Protein AF-A0A7W9W830-F1 (afdb_monomer)

Organism: Armatimonas rosea (NCBI:txid685828)

Sequence (156 aa):
MNTTTKIFLGLGLFLVGGLLAAGQPQAGNKLDVDTCKAITGKTYQAYSSGKFDDFPDAASAMLLKVDGAGKGKARAFSGYDPKTTAALQQELSTTCGTLPEGKSYLKFTVGNGVDAGTAYIWSYNNGERVWAESAMPGRPMKGWMLQVPAAPVGRK

Nearest PDB structures (foldseek):
  8u2f-assembly1_A  TM=6.595E-01  e=1.630E-02  Vibrio parahaemolyticus
  8u2f-assembly2_B  TM=6.531E-01  e=3.928E-02  Vibrio parahaemolyticus
  7bbm-assembly1_A-2  TM=4.073E-01  e=4.136E-02  Arabidopsis thaliana
  7zn1-assembly1_C  TM=4.255E-01  e=3.825E-01  Gallus gallus
  9fdg-assembly1_A  TM=3.436E-01  e=6.929E+00  synthetic construct

Foldseek 3Di:
DDDDDDDDDDDDDDDPDDPQPQDDDDPFPQDLDLLLQLAAQAKWKWKGFADWDPAGTKIKIKIWGHHNQQKTKMWIWIDGDPVPDDIDIFIWIWHWDADPVRWIKIWIAHDPRHGPFMWTWTAGPSNQKIWTAGPDPPTPDRTIIIHGDDDPPPPD

Radius of gyration: 20.22 Å; Cα contacts (8 Å, |Δi|>4): 309; chains: 1; bounding box: 72×49×40 Å

Mean predicted aligned error: 12.37 Å

Structure (mmCIF, N/CA/C/O backbone):
data_AF-A0A7W9W830-F1
#
_entry.id   AF-A0A7W9W830-F1
#
loop_
_atom_site.group_PDB
_atom_site.id
_atom_site.type_symbol
_atom_site.label_atom_id
_atom_site.label_alt_id
_atom_site.label_comp_id
_atom_site.label_asym_id
_atom_site.label_entity_id
_atom_site.label_seq_id
_atom_site.pdbx_PDB_ins_code
_atom_site.Cartn_x
_atom_site.Cartn_y
_atom_site.Cartn_z
_atom_site.occupancy
_atom_site.B_iso_or_equiv
_atom_site.auth_seq_id
_atom_site.auth_comp_id
_atom_site.auth_asym_id
_atom_site.auth_atom_id
_atom_site.pdbx_PDB_model_num
ATOM 1 N N . MET A 1 1 ? -54.648 -19.698 -22.199 1.00 31.25 1 MET A N 1
ATOM 2 C CA . MET A 1 1 ? -54.862 -21.160 -22.154 1.00 31.25 1 MET A CA 1
ATOM 3 C C . MET A 1 1 ? -53.707 -21.844 -22.867 1.00 31.25 1 MET A C 1
ATOM 5 O O . MET A 1 1 ? -53.425 -21.463 -23.991 1.00 31.25 1 MET A O 1
ATOM 9 N N . ASN A 1 2 ? -53.073 -22.787 -22.159 1.00 31.47 2 ASN A N 1
ATOM 10 C CA . ASN A 1 2 ? -52.105 -23.828 -22.546 1.00 31.47 2 ASN A CA 1
ATOM 11 C C . ASN A 1 2 ? -50.909 -23.480 -23.453 1.00 31.47 2 ASN A C 1
ATOM 13 O O . ASN A 1 2 ? -51.072 -23.225 -24.636 1.00 31.47 2 ASN A O 1
ATOM 17 N N . THR A 1 3 ? -49.688 -23.367 -22.912 1.00 38.22 3 THR A N 1
ATOM 18 C CA . THR A 1 3 ? -48.756 -24.433 -22.444 1.00 38.22 3 THR A CA 1
ATOM 19 C C . THR A 1 3 ? -48.116 -25.190 -23.603 1.00 38.22 3 THR A C 1
ATOM 21 O O . THR A 1 3 ? -48.788 -25.991 -24.238 1.00 38.22 3 THR A O 1
ATOM 24 N N . THR A 1 4 ? -46.801 -25.032 -23.803 1.00 35.78 4 THR A N 1
ATOM 25 C CA .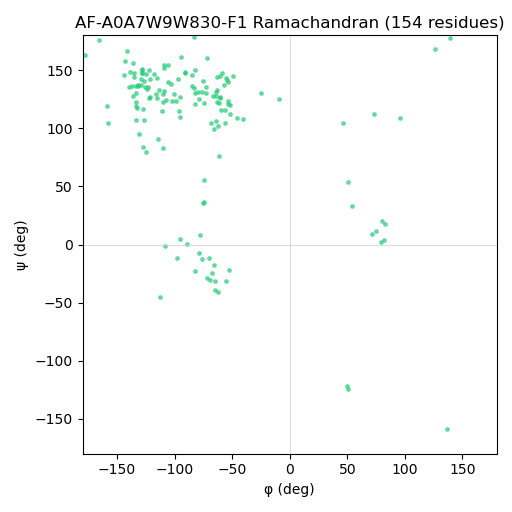 THR A 1 4 ? -45.885 -26.153 -24.098 1.00 35.78 4 THR A CA 1
ATOM 26 C C . THR A 1 4 ? -44.452 -25.764 -23.731 1.00 35.78 4 THR A C 1
ATOM 28 O O . THR A 1 4 ? -43.773 -25.018 -24.430 1.00 35.78 4 THR A O 1
ATOM 31 N N . THR A 1 5 ? -44.011 -26.317 -22.608 1.00 36.28 5 THR A N 1
ATOM 32 C CA . THR A 1 5 ? -42.630 -26.402 -22.135 1.00 36.28 5 THR A CA 1
ATOM 33 C C . THR A 1 5 ? -41.864 -27.435 -22.962 1.00 36.28 5 THR A C 1
ATOM 35 O O . THR A 1 5 ? -42.350 -28.552 -23.133 1.00 36.28 5 THR A O 1
ATOM 38 N N . LYS A 1 6 ? -40.636 -27.124 -23.390 1.00 35.78 6 LYS A N 1
ATOM 39 C CA . LYS A 1 6 ? -39.598 -28.138 -23.633 1.00 35.78 6 LYS A CA 1
ATOM 40 C C . LYS A 1 6 ? -38.289 -27.688 -22.994 1.00 35.78 6 LYS A 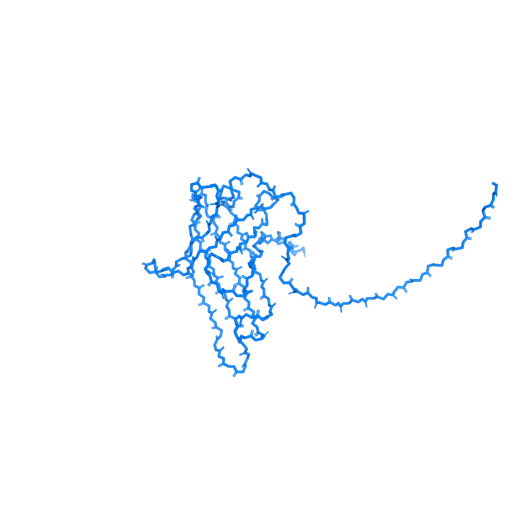C 1
ATOM 42 O O . LYS A 1 6 ? -37.633 -26.760 -23.452 1.00 35.78 6 LYS A O 1
ATOM 47 N N . ILE A 1 7 ? -37.973 -28.365 -21.898 1.00 38.25 7 ILE A N 1
ATOM 48 C CA . ILE A 1 7 ? -36.690 -28.371 -21.205 1.00 38.25 7 ILE A CA 1
ATOM 49 C C . ILE A 1 7 ? -35.715 -29.177 -22.065 1.00 38.25 7 ILE A C 1
ATOM 51 O O . ILE A 1 7 ? -36.026 -30.309 -22.430 1.00 38.25 7 ILE A O 1
ATOM 55 N N . PHE A 1 8 ? -34.533 -28.630 -22.331 1.00 32.53 8 PHE A N 1
ATOM 56 C CA . PHE A 1 8 ? -33.344 -29.433 -22.597 1.00 32.53 8 PHE A CA 1
ATOM 57 C C . PHE A 1 8 ? -32.231 -28.971 -21.659 1.00 32.53 8 PHE A C 1
ATOM 59 O O . PHE A 1 8 ? -31.679 -27.882 -21.800 1.00 32.53 8 PHE A O 1
ATOM 66 N N . LEU A 1 9 ? -31.952 -29.821 -20.668 1.00 31.73 9 LEU A N 1
ATOM 67 C CA . LEU A 1 9 ? -30.701 -29.844 -19.925 1.00 31.73 9 LEU A CA 1
ATOM 68 C C . LEU A 1 9 ? -29.568 -30.142 -20.916 1.00 31.73 9 LEU A C 1
ATOM 70 O O . LEU A 1 9 ? -29.564 -31.199 -21.544 1.00 31.73 9 LEU A O 1
ATOM 74 N N . GLY A 1 10 ? -28.598 -29.239 -21.009 1.00 29.34 10 GLY A N 1
ATOM 75 C CA . GLY A 1 10 ? -27.323 -29.466 -21.680 1.00 29.34 10 GLY A CA 1
ATOM 76 C C . GLY A 1 10 ? -26.197 -29.022 -20.761 1.00 29.34 10 GLY A C 1
ATOM 77 O O . GLY A 1 10 ? -25.881 -27.841 -20.677 1.00 29.34 10 GLY A O 1
ATOM 78 N N . LEU A 1 11 ? -25.657 -29.990 -20.026 1.00 31.31 11 LEU A N 1
ATOM 79 C CA . LEU A 1 11 ? -24.450 -29.894 -19.218 1.00 31.31 11 LEU A CA 1
ATOM 80 C C . LEU A 1 11 ? -23.252 -29.472 -20.089 1.00 31.31 11 LEU A C 1
ATOM 82 O O . LEU A 1 11 ? -23.025 -30.068 -21.137 1.00 31.31 11 LEU A O 1
ATOM 86 N N . GLY A 1 12 ? -22.426 -28.561 -19.570 1.00 27.64 12 GLY A N 1
ATOM 87 C CA . GLY A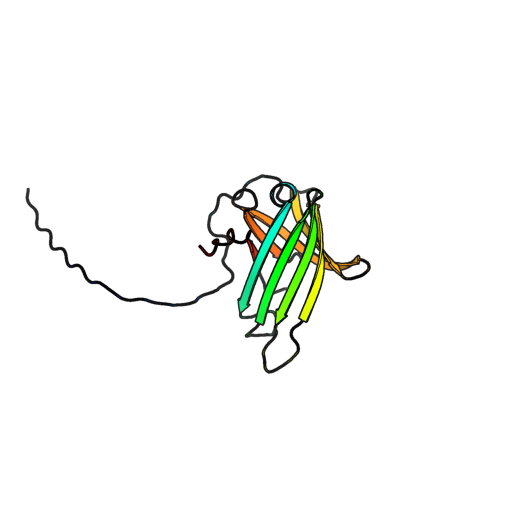 1 12 ? -20.995 -28.515 -19.876 1.00 27.64 12 GLY A CA 1
ATOM 88 C C . GLY A 1 12 ? -20.552 -27.561 -20.985 1.00 27.64 12 GLY A C 1
ATOM 89 O O . GLY A 1 12 ? -20.650 -27.873 -22.162 1.00 27.64 12 GLY A O 1
ATOM 90 N N . LEU A 1 13 ? -19.881 -26.478 -20.588 1.00 30.00 13 LEU A N 1
ATOM 91 C CA . LEU A 1 13 ? -18.467 -26.324 -20.936 1.00 30.00 13 LEU A CA 1
ATOM 92 C C . LEU A 1 13 ? -17.793 -25.340 -19.974 1.00 30.00 13 LEU A C 1
ATOM 94 O O . LEU A 1 13 ? -18.168 -24.174 -19.871 1.00 30.00 13 LEU A O 1
ATOM 98 N N . PHE A 1 14 ? -16.785 -25.844 -19.265 1.00 34.19 14 PHE A N 1
ATOM 99 C CA . PHE A 1 14 ? -15.752 -25.041 -18.627 1.00 34.19 14 PHE A CA 1
ATOM 100 C C . PHE A 1 14 ? -15.119 -24.122 -19.678 1.00 34.19 14 PHE A C 1
ATOM 102 O O . PHE A 1 14 ? -14.518 -24.605 -20.634 1.00 34.19 14 PHE A O 1
ATOM 109 N N . LEU A 1 15 ? -15.177 -22.811 -19.459 1.00 34.22 15 LEU A N 1
ATOM 110 C CA . LEU A 1 15 ? -14.189 -21.891 -20.007 1.00 34.22 15 LEU A CA 1
ATOM 111 C C . LEU A 1 15 ? -13.423 -21.286 -18.837 1.00 34.22 15 LEU A C 1
ATOM 113 O O . LEU A 1 15 ? -13.797 -20.276 -18.246 1.00 34.22 15 LEU A O 1
ATOM 117 N N . VAL A 1 16 ? -12.333 -21.976 -18.502 1.00 41.44 16 VAL A N 1
ATOM 118 C CA . VAL A 1 16 ? -11.189 -21.403 -17.802 1.00 41.44 16 VAL A CA 1
ATOM 119 C C . VAL A 1 16 ? -10.581 -20.385 -18.761 1.00 41.44 16 VAL A C 1
ATOM 121 O O . VAL A 1 16 ? -9.887 -20.742 -19.706 1.00 41.44 16 VAL A O 1
ATOM 124 N N . GLY A 1 17 ? -10.902 -19.116 -18.546 1.00 33.25 17 GLY A N 1
ATOM 125 C CA . GLY A 1 17 ? -10.313 -17.986 -19.250 1.00 33.25 17 GLY A CA 1
ATOM 126 C C . GLY A 1 17 ? -9.815 -16.993 -18.219 1.00 33.25 17 GLY A C 1
ATOM 127 O O . GLY A 1 17 ? -10.540 -16.080 -17.832 1.00 33.25 17 GLY A O 1
ATOM 128 N N . GLY A 1 18 ? -8.602 -17.227 -17.719 1.00 35.62 18 GLY A N 1
ATOM 129 C CA . GLY A 1 18 ? -7.920 -16.326 -16.804 1.00 35.62 18 GLY A CA 1
ATOM 130 C C . GLY A 1 18 ? -7.671 -14.980 -17.474 1.00 35.62 18 GLY A C 1
ATOM 131 O O . GLY A 1 18 ? -6.733 -14.827 -18.245 1.00 35.62 18 GLY A O 1
ATOM 132 N N . LEU A 1 19 ? -8.499 -13.998 -17.136 1.00 33.84 19 LEU A N 1
ATOM 133 C CA . LEU A 1 19 ? -8.161 -12.588 -17.239 1.00 33.84 19 LEU A CA 1
ATOM 134 C C . LEU A 1 19 ? -8.019 -12.066 -15.806 1.00 33.84 19 LEU A C 1
ATOM 136 O O . LEU A 1 19 ? -8.943 -11.499 -15.229 1.00 33.84 19 LEU A O 1
ATOM 140 N N . LEU A 1 20 ? -6.841 -12.265 -15.213 1.00 40.81 20 LEU A N 1
ATOM 141 C CA . LEU A 1 20 ? -6.397 -11.492 -14.049 1.00 40.81 20 LEU A CA 1
ATOM 142 C C . LEU A 1 20 ? -5.990 -10.088 -14.526 1.00 40.81 20 LEU A C 1
ATOM 144 O O . LEU A 1 20 ? -4.869 -9.638 -14.325 1.00 40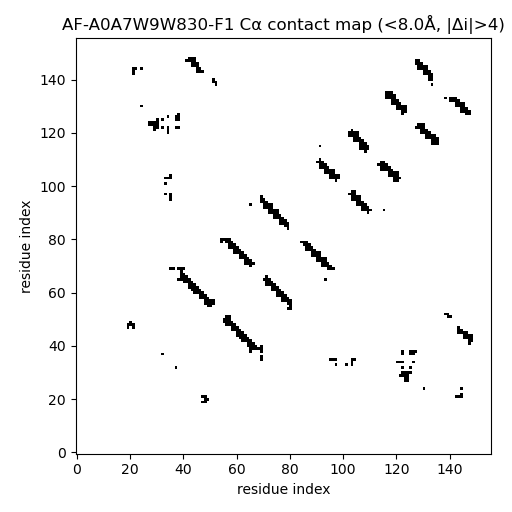.81 20 LEU A O 1
ATOM 148 N N . ALA A 1 21 ? -6.907 -9.390 -15.200 1.00 41.25 21 ALA A N 1
ATOM 149 C CA . ALA A 1 21 ? -6.819 -7.945 -15.285 1.00 41.25 21 ALA A CA 1
ATOM 150 C C . ALA A 1 21 ? -6.979 -7.441 -13.850 1.00 41.25 21 ALA A C 1
ATOM 152 O O . ALA A 1 21 ? -7.916 -7.861 -13.169 1.00 41.25 21 ALA A O 1
ATOM 153 N N . ALA A 1 22 ? -6.048 -6.604 -13.382 1.00 44.62 22 ALA A N 1
ATOM 154 C CA . ALA A 1 22 ? -6.142 -5.925 -12.095 1.00 44.62 22 ALA A CA 1
ATOM 155 C C . ALA A 1 22 ? -7.590 -5.463 -11.889 1.00 44.62 22 ALA A C 1
ATOM 157 O O . ALA A 1 22 ? -8.082 -4.609 -12.628 1.00 44.62 22 ALA A O 1
ATOM 158 N N . GLY A 1 23 ? -8.301 -6.137 -10.980 1.00 44.91 23 GLY A N 1
ATOM 159 C CA . GLY A 1 23 ? -9.745 -6.002 -10.892 1.00 44.91 23 GLY A CA 1
ATOM 160 C C . GLY A 1 23 ? -10.082 -4.548 -10.619 1.00 44.91 23 GLY A C 1
ATOM 161 O O . GLY A 1 23 ? -9.725 -4.030 -9.561 1.00 44.91 23 GLY A O 1
ATOM 162 N N . GLN A 1 24 ? -10.771 -3.895 -11.562 1.00 48.06 24 GLN A N 1
ATOM 163 C CA . GLN A 1 24 ? -11.503 -2.674 -11.245 1.00 48.06 24 GLN A CA 1
ATOM 164 C C . GLN A 1 24 ? -12.344 -2.951 -9.993 1.00 48.06 24 GLN A C 1
ATOM 166 O O . GLN A 1 24 ? -12.806 -4.088 -9.824 1.00 48.06 24 GLN A O 1
ATOM 171 N N . PRO A 1 25 ? -12.526 -1.964 -9.097 1.00 49.00 25 PRO A N 1
ATOM 172 C CA . PRO A 1 25 ? -13.317 -2.171 -7.898 1.00 49.00 25 PRO A CA 1
ATOM 173 C C . PRO A 1 25 ? -14.679 -2.744 -8.302 1.00 49.00 25 PRO A C 1
ATOM 175 O O . PRO A 1 25 ? -15.475 -2.083 -8.967 1.00 49.00 25 PRO A O 1
ATOM 178 N N . GLN A 1 26 ? -14.923 -4.007 -7.935 1.00 47.19 26 GLN A N 1
ATOM 179 C CA . GLN A 1 26 ? -16.271 -4.560 -7.943 1.00 47.19 26 GLN A CA 1
ATOM 180 C C . GLN A 1 26 ? -17.127 -3.629 -7.092 1.00 47.19 26 GLN A C 1
ATOM 182 O O . GLN A 1 26 ? -16.647 -3.141 -6.067 1.00 47.19 26 GLN A O 1
ATOM 187 N N . ALA A 1 27 ? -18.366 -3.394 -7.519 1.00 42.00 27 ALA A N 1
ATOM 188 C CA . ALA A 1 27 ? -19.348 -2.598 -6.799 1.00 42.00 27 ALA A CA 1
ATOM 189 C C . ALA A 1 27 ? -19.667 -3.230 -5.427 1.00 42.00 27 ALA A C 1
ATOM 191 O O . ALA A 1 27 ? -20.671 -3.904 -5.245 1.00 42.00 27 ALA A O 1
ATOM 192 N N . GLY A 1 28 ? -18.762 -3.068 -4.467 1.00 49.84 28 GLY A N 1
ATOM 193 C CA . GLY A 1 28 ? -19.049 -3.118 -3.045 1.00 49.84 28 GLY A CA 1
ATOM 194 C C . GLY A 1 28 ? -19.370 -1.701 -2.597 1.00 49.84 28 GLY A C 1
ATOM 195 O O . GLY A 1 28 ? -18.838 -0.743 -3.163 1.00 49.84 28 GLY A O 1
ATOM 196 N N . ASN A 1 29 ? -20.240 -1.559 -1.601 1.00 51.75 29 ASN A N 1
ATOM 197 C CA . ASN A 1 29 ? -20.567 -0.257 -1.032 1.00 51.75 29 ASN A CA 1
ATOM 198 C C . ASN A 1 29 ? -19.267 0.401 -0.554 1.00 51.75 29 ASN A C 1
ATOM 200 O O . ASN A 1 29 ? -18.691 -0.014 0.456 1.00 51.75 29 ASN A O 1
ATOM 204 N N . LYS A 1 30 ? -18.776 1.389 -1.313 1.00 56.91 30 LYS A N 1
ATOM 205 C CA . LYS A 1 30 ? -17.724 2.292 -0.855 1.00 56.91 30 LYS A CA 1
ATOM 206 C C . LYS A 1 30 ? -18.263 2.913 0.425 1.00 56.91 30 LYS A C 1
ATOM 208 O O . LYS A 1 30 ? -19.309 3.553 0.403 1.00 56.91 30 LYS A O 1
ATOM 213 N N . LEU A 1 31 ? -17.609 2.637 1.542 1.00 55.25 31 LEU A N 1
ATOM 214 C CA . LEU A 1 31 ? -18.014 3.225 2.806 1.00 55.25 31 LEU A CA 1
ATOM 215 C C . LEU A 1 31 ? -17.404 4.622 2.893 1.00 55.25 31 LEU A C 1
ATOM 217 O O . LEU A 1 31 ? -16.195 4.773 2.731 1.00 55.25 31 LEU A O 1
ATOM 221 N N . ASP A 1 32 ? -18.228 5.618 3.216 1.00 53.19 32 ASP A N 1
ATOM 222 C CA . ASP A 1 32 ? -17.797 6.973 3.595 1.00 53.19 32 ASP A CA 1
ATOM 223 C C . ASP A 1 32 ? -17.232 7.010 5.031 1.00 53.19 32 ASP A C 1
ATOM 225 O O . ASP A 1 32 ? -17.439 7.953 5.792 1.00 53.19 32 ASP A O 1
ATOM 229 N N . VAL A 1 33 ? -16.542 5.947 5.448 1.00 58.09 33 VAL A N 1
ATOM 230 C CA . VAL A 1 33 ? -15.837 5.896 6.731 1.00 58.09 33 VAL A CA 1
ATOM 231 C C . VAL A 1 33 ? -14.375 6.240 6.467 1.00 58.09 33 VAL A C 1
ATOM 233 O O . VAL A 1 33 ? -13.820 5.825 5.446 1.00 58.09 33 VAL A O 1
ATOM 236 N N . ASP A 1 34 ? -13.750 6.978 7.392 1.00 82.44 34 ASP A N 1
ATOM 237 C CA . ASP A 1 34 ? -12.308 7.250 7.385 1.00 82.44 34 ASP A CA 1
ATOM 238 C C . ASP A 1 34 ? -11.544 5.949 7.102 1.00 82.44 34 ASP A C 1
ATOM 240 O O . ASP A 1 34 ? -11.524 5.018 7.915 1.00 82.44 34 ASP A O 1
ATOM 244 N N . THR A 1 35 ? -10.960 5.867 5.906 1.00 88.75 35 THR A N 1
ATOM 245 C CA . THR A 1 35 ? -10.348 4.632 5.424 1.00 88.75 35 THR A CA 1
ATOM 246 C C . THR A 1 35 ? -9.154 4.272 6.302 1.00 88.75 35 THR A C 1
ATOM 248 O O . THR A 1 35 ? -8.948 3.090 6.553 1.00 88.75 35 THR A O 1
ATOM 251 N N . CYS A 1 36 ? -8.436 5.243 6.877 1.00 91.81 36 CYS A N 1
ATOM 252 C CA . CYS A 1 36 ? -7.365 4.931 7.821 1.00 91.81 36 CYS A CA 1
ATOM 253 C C . CYS A 1 36 ? -7.882 4.221 9.069 1.00 91.81 36 CYS A C 1
ATOM 255 O O . CYS A 1 36 ? -7.289 3.230 9.491 1.00 91.81 36 CYS A O 1
ATOM 257 N N . LYS A 1 37 ? -9.026 4.651 9.607 1.00 91.31 37 LYS A N 1
ATOM 258 C CA . LYS A 1 37 ? -9.680 3.971 10.729 1.00 91.31 37 LYS A CA 1
ATOM 259 C C . LYS A 1 37 ? -10.152 2.564 10.355 1.00 91.31 37 LYS A C 1
ATOM 261 O O . LYS A 1 37 ? -10.027 1.652 11.162 1.00 91.31 37 LYS A O 1
ATOM 266 N N . ALA A 1 38 ? -10.680 2.375 9.147 1.00 90.38 38 ALA A N 1
ATOM 267 C CA . ALA A 1 38 ? -11.189 1.077 8.696 1.00 90.38 38 ALA A CA 1
ATOM 268 C C . ALA A 1 38 ? -10.086 0.016 8.509 1.00 90.38 38 ALA A C 1
ATOM 270 O O . ALA A 1 38 ? -10.368 -1.186 8.564 1.00 90.38 38 ALA A O 1
ATOM 271 N N . ILE A 1 39 ? -8.839 0.445 8.272 1.00 91.88 39 ILE A N 1
ATOM 272 C CA . ILE A 1 39 ? -7.723 -0.467 8.003 1.00 91.88 39 ILE A CA 1
ATOM 273 C C . ILE A 1 39 ? -6.840 -0.778 9.213 1.00 91.88 39 ILE A C 1
ATOM 275 O O . ILE A 1 39 ? -6.006 -1.681 9.106 1.00 91.88 39 ILE A O 1
ATOM 279 N N . THR A 1 40 ? -6.977 -0.055 10.328 1.00 92.81 40 THR A N 1
ATOM 280 C CA . THR A 1 40 ? -6.143 -0.281 11.515 1.00 92.81 40 THR A CA 1
ATOM 281 C C . THR A 1 40 ? -6.364 -1.675 12.101 1.00 92.81 40 THR A C 1
ATOM 283 O O . THR A 1 40 ? -7.461 -2.233 12.066 1.00 92.81 40 THR A O 1
ATOM 286 N N . GLY A 1 41 ? -5.289 -2.273 12.616 1.00 91.69 41 GLY A N 1
ATOM 287 C CA . GLY A 1 41 ? -5.312 -3.620 13.196 1.00 91.69 41 GLY A CA 1
ATOM 288 C C . GLY A 1 41 ? -5.477 -4.763 12.187 1.00 91.69 41 GLY A C 1
ATOM 289 O O . GLY A 1 41 ? -5.680 -5.905 12.600 1.00 91.69 41 GLY A O 1
ATOM 290 N N . LYS A 1 42 ? -5.401 -4.495 10.876 1.00 93.44 42 LYS A N 1
ATOM 291 C CA . LYS A 1 42 ? -5.612 -5.502 9.827 1.00 93.44 42 LYS A CA 1
ATOM 292 C C . LYS A 1 42 ? -4.331 -5.886 9.099 1.00 93.44 42 LYS A C 1
ATOM 294 O O . LYS A 1 42 ? -3.371 -5.123 8.992 1.00 93.44 42 LYS A O 1
ATOM 299 N N . THR A 1 43 ? -4.347 -7.105 8.567 1.00 94.50 43 THR A N 1
ATOM 300 C CA . THR A 1 43 ? -3.323 -7.629 7.661 1.00 94.50 43 THR A CA 1
ATOM 301 C C . THR A 1 43 ? -3.943 -7.840 6.290 1.00 94.50 43 THR A C 1
ATOM 303 O O . THR A 1 43 ? -5.011 -8.433 6.191 1.00 94.50 43 THR A O 1
ATOM 306 N N . TYR A 1 44 ? -3.260 -7.383 5.250 1.00 93.38 44 TYR A N 1
ATOM 307 C CA . TYR A 1 44 ? -3.683 -7.467 3.863 1.00 93.38 44 TYR A CA 1
ATOM 308 C C . TYR A 1 44 ? -2.661 -8.215 3.028 1.00 93.38 44 TYR A C 1
ATOM 310 O O . TYR A 1 44 ? -1.458 -8.119 3.265 1.00 93.38 44 TYR A O 1
ATOM 318 N N . GLN A 1 45 ? -3.156 -8.870 1.990 1.00 92.06 45 GLN A N 1
ATOM 319 C CA . GLN A 1 45 ? -2.380 -9.363 0.870 1.00 92.06 45 GLN A CA 1
ATOM 320 C C . GLN A 1 45 ? -2.836 -8.677 -0.420 1.00 92.06 45 GLN A C 1
ATOM 322 O O . GLN A 1 45 ? -4.018 -8.377 -0.592 1.00 92.06 45 GLN A O 1
ATOM 327 N N . ALA A 1 46 ? -1.908 -8.448 -1.337 1.00 87.75 46 ALA A N 1
ATOM 328 C CA . ALA A 1 46 ? -2.207 -8.086 -2.714 1.00 87.75 46 ALA A CA 1
ATOM 329 C C . ALA A 1 46 ? -1.330 -8.901 -3.656 1.00 87.75 46 ALA A C 1
ATOM 331 O O . ALA A 1 46 ? -0.188 -9.230 -3.334 1.00 87.75 46 ALA A O 1
ATOM 332 N N . TYR A 1 47 ? -1.884 -9.198 -4.825 1.00 82.06 47 TYR A N 1
ATOM 333 C CA . TYR A 1 47 ? -1.182 -9.819 -5.934 1.00 82.06 47 TYR A CA 1
ATOM 334 C C . TYR A 1 47 ? -1.632 -9.154 -7.231 1.00 82.06 47 TYR A C 1
ATOM 336 O O . TYR A 1 47 ? -2.828 -8.928 -7.434 1.00 82.06 47 TYR A O 1
ATOM 344 N N . SER A 1 48 ? -0.680 -8.850 -8.101 1.00 76.69 48 SER A N 1
ATOM 345 C CA . SER A 1 48 ? -0.928 -8.412 -9.467 1.00 76.69 48 SER A CA 1
ATOM 346 C C . SER A 1 48 ? 0.064 -9.076 -10.415 1.00 76.69 48 SER A C 1
ATOM 348 O O . SER A 1 48 ? 1.206 -9.359 -10.059 1.00 76.69 48 SER A O 1
ATOM 350 N N . SER A 1 49 ? -0.378 -9.326 -11.641 1.00 73.25 49 SER A N 1
ATOM 351 C CA . SER A 1 49 ? 0.457 -9.847 -12.721 1.00 73.25 49 SER A CA 1
ATOM 352 C C . SER A 1 49 ? 0.025 -9.234 -14.046 1.00 73.25 49 SER A C 1
ATOM 354 O O . SER A 1 49 ? -1.167 -8.996 -14.242 1.00 73.25 49 SER A O 1
ATOM 356 N N . GLY A 1 50 ? 0.969 -9.007 -14.952 1.00 72.88 50 GLY A N 1
ATOM 357 C CA . GLY A 1 50 ? 0.734 -8.454 -16.283 1.00 72.88 50 GLY A CA 1
ATOM 358 C C . GLY A 1 50 ? 1.770 -7.396 -16.646 1.00 72.88 50 GLY A C 1
ATOM 359 O O . GLY A 1 50 ? 2.844 -7.338 -16.051 1.00 72.88 50 GLY A O 1
ATOM 360 N N . LYS A 1 51 ? 1.434 -6.531 -17.606 1.00 72.88 51 LYS A N 1
ATOM 361 C CA . LYS A 1 51 ? 2.328 -5.449 -18.025 1.00 72.88 51 LYS A CA 1
ATOM 362 C C . LYS A 1 51 ? 2.518 -4.422 -16.902 1.00 72.88 51 LYS A C 1
ATOM 364 O O . LYS A 1 51 ? 1.539 -3.866 -16.401 1.00 72.88 51 LYS A O 1
ATOM 369 N N . PHE A 1 52 ? 3.771 -4.122 -16.572 1.00 68.06 52 PHE A N 1
ATOM 370 C CA . PHE A 1 52 ? 4.167 -3.086 -15.619 1.00 68.06 52 PHE A CA 1
ATOM 371 C C . PHE A 1 52 ? 5.300 -2.234 -16.202 1.00 68.06 52 PHE A C 1
ATOM 373 O O . PHE A 1 52 ? 6.352 -2.771 -16.536 1.00 68.06 52 PHE A O 1
ATOM 380 N N . ASP A 1 53 ? 5.104 -0.915 -16.307 1.00 69.88 53 ASP A N 1
ATOM 381 C CA . ASP A 1 53 ? 6.031 -0.003 -16.999 1.00 69.88 53 ASP A CA 1
ATOM 382 C C . ASP A 1 53 ? 6.393 -0.542 -18.403 1.00 69.88 53 ASP A C 1
ATOM 384 O O . ASP A 1 53 ? 5.496 -0.806 -19.218 1.00 69.88 53 ASP A O 1
ATOM 388 N N . ASP A 1 54 ? 7.683 -0.749 -18.666 1.00 71.81 54 ASP A N 1
ATOM 389 C CA . ASP A 1 54 ? 8.206 -1.300 -19.920 1.00 71.81 54 ASP A CA 1
ATOM 390 C C . ASP A 1 54 ? 8.297 -2.839 -19.920 1.00 71.81 54 ASP A C 1
ATOM 392 O O . ASP A 1 54 ? 8.687 -3.440 -20.921 1.00 71.81 54 ASP A O 1
ATOM 396 N N . PHE A 1 55 ? 7.902 -3.502 -18.828 1.00 72.00 55 PHE A N 1
ATOM 397 C CA . PHE A 1 55 ? 7.971 -4.955 -18.681 1.00 72.00 55 PHE A CA 1
ATOM 398 C C . PHE A 1 55 ? 6.623 -5.600 -19.034 1.00 72.00 55 PHE A C 1
ATOM 400 O O . PHE A 1 55 ? 5.636 -5.371 -18.329 1.00 72.00 55 PHE A O 1
ATOM 407 N N . PRO A 1 56 ? 6.537 -6.410 -20.106 1.00 73.69 56 PRO A N 1
ATOM 408 C CA . PRO A 1 56 ? 5.278 -7.023 -20.537 1.00 73.69 56 PRO A CA 1
ATOM 409 C C . PRO A 1 56 ? 4.767 -8.091 -19.561 1.00 73.69 56 PRO A C 1
ATOM 411 O O . PRO A 1 56 ? 3.556 -8.222 -19.398 1.00 73.69 56 PRO A O 1
ATOM 414 N N . ASP A 1 57 ? 5.685 -8.778 -18.878 1.00 72.50 57 ASP A N 1
ATOM 415 C CA . ASP A 1 57 ? 5.406 -9.885 -17.966 1.00 72.50 57 ASP A CA 1
ATOM 416 C C . ASP A 1 57 ? 6.019 -9.603 -16.588 1.00 72.50 57 ASP A C 1
ATOM 418 O O . ASP A 1 57 ? 7.102 -10.084 -16.251 1.00 72.50 57 ASP A O 1
ATOM 422 N N . ALA A 1 58 ? 5.337 -8.785 -15.787 1.00 75.12 58 ALA A N 1
ATOM 423 C CA . ALA A 1 58 ? 5.711 -8.510 -14.407 1.00 75.12 58 ALA A CA 1
ATOM 424 C C . ALA A 1 58 ? 4.729 -9.160 -13.428 1.00 75.12 58 ALA A C 1
ATOM 426 O O . ALA A 1 58 ? 3.542 -9.333 -13.714 1.00 75.12 58 ALA A O 1
ATOM 427 N N . ALA A 1 59 ? 5.219 -9.486 -12.238 1.00 78.19 59 ALA A N 1
ATOM 428 C CA . ALA A 1 59 ? 4.392 -9.930 -11.126 1.00 78.19 59 ALA A CA 1
ATOM 429 C C . ALA A 1 59 ? 4.770 -9.157 -9.869 1.00 78.19 59 ALA A C 1
ATOM 431 O O . ALA A 1 59 ? 5.950 -8.992 -9.569 1.00 78.19 59 ALA A O 1
ATOM 432 N N . SER A 1 60 ? 3.774 -8.716 -9.107 1.00 78.88 60 SER A N 1
ATOM 433 C CA . SER A 1 60 ? 3.983 -8.091 -7.810 1.00 78.88 60 SER A CA 1
ATOM 434 C C . SER A 1 60 ? 3.108 -8.736 -6.749 1.00 78.88 60 SER A C 1
ATOM 436 O O . SER A 1 60 ? 1.960 -9.110 -6.991 1.00 78.88 60 SER A O 1
ATOM 438 N N . ALA A 1 61 ? 3.664 -8.877 -5.554 1.00 85.50 61 ALA A N 1
ATOM 439 C CA . ALA A 1 61 ? 2.947 -9.342 -4.384 1.00 85.50 61 ALA A CA 1
ATOM 440 C C . ALA A 1 61 ? 3.297 -8.462 -3.189 1.00 85.50 61 ALA A C 1
ATOM 442 O O . ALA A 1 61 ? 4.437 -8.025 -3.032 1.00 85.50 61 ALA A O 1
ATOM 443 N N . MET A 1 62 ? 2.325 -8.224 -2.316 1.00 87.81 62 MET A N 1
ATOM 444 C CA . MET A 1 62 ? 2.537 -7.476 -1.086 1.00 87.81 62 MET A CA 1
ATOM 445 C C . MET A 1 62 ? 1.818 -8.147 0.075 1.00 87.81 62 MET A C 1
ATOM 447 O O . MET A 1 62 ? 0.655 -8.520 -0.045 1.00 87.81 62 MET A O 1
ATOM 451 N N . LEU A 1 63 ? 2.497 -8.231 1.216 1.00 91.94 63 LEU A N 1
ATOM 452 C CA . LEU A 1 63 ? 1.870 -8.439 2.517 1.00 91.94 63 LEU A CA 1
ATOM 453 C C . LEU A 1 63 ? 2.002 -7.146 3.315 1.00 91.94 63 LEU A C 1
ATOM 455 O O . LEU A 1 63 ? 3.120 -6.694 3.538 1.00 91.94 63 LEU A O 1
ATOM 459 N N . LEU A 1 64 ? 0.888 -6.574 3.760 1.00 93.50 64 LEU A N 1
ATOM 460 C CA . LEU A 1 64 ? 0.835 -5.327 4.516 1.00 93.50 64 LEU A CA 1
ATOM 461 C C . LEU A 1 64 ? 0.172 -5.567 5.874 1.00 93.50 64 LEU A C 1
ATOM 463 O O . LEU A 1 64 ? -0.947 -6.060 5.936 1.00 93.50 64 LEU A O 1
ATOM 467 N N . LYS A 1 65 ? 0.829 -5.179 6.965 1.00 94.69 65 LYS A N 1
ATOM 468 C CA . LYS A 1 65 ? 0.274 -5.215 8.324 1.00 94.69 65 LYS A CA 1
ATOM 469 C C . LYS A 1 65 ? 0.149 -3.798 8.855 1.00 94.69 65 LYS A C 1
ATOM 471 O O . LYS A 1 65 ? 1.155 -3.093 8.863 1.00 94.69 65 LYS A O 1
ATOM 476 N N . VAL A 1 66 ? -1.039 -3.411 9.311 1.00 95.25 66 VAL A N 1
ATOM 477 C CA . VAL A 1 66 ? -1.318 -2.096 9.903 1.00 95.25 66 VAL A CA 1
ATOM 478 C C . VAL A 1 66 ? -1.713 -2.279 11.367 1.00 95.25 66 VAL A C 1
ATOM 480 O O . VAL A 1 66 ? -2.571 -3.096 11.689 1.00 95.25 66 VAL A O 1
ATOM 483 N N . ASP A 1 67 ? -1.077 -1.536 12.264 1.00 93.75 67 ASP A N 1
ATOM 484 C CA . ASP A 1 67 ? -1.339 -1.542 13.698 1.00 93.75 67 ASP A CA 1
ATOM 485 C C . ASP A 1 67 ? -2.520 -0.629 14.080 1.00 93.75 67 ASP A C 1
ATOM 487 O O . ASP A 1 67 ? -3.155 0.007 13.234 1.00 93.75 67 ASP A O 1
ATOM 491 N N . GLY A 1 68 ? -2.847 -0.589 15.375 1.00 91.88 68 GLY A N 1
ATOM 492 C CA . GLY A 1 68 ? -3.929 0.245 15.909 1.00 91.88 68 GLY A CA 1
ATOM 493 C C . GLY A 1 68 ? -3.680 1.755 15.793 1.00 91.88 68 GLY A C 1
ATOM 494 O O . GLY A 1 68 ? -4.628 2.528 15.878 1.00 91.88 68 GLY A O 1
ATOM 495 N N . ALA A 1 69 ? -2.432 2.178 15.571 1.00 91.44 69 ALA A N 1
ATOM 496 C CA . ALA A 1 69 ? -2.037 3.573 15.390 1.00 91.44 69 ALA A CA 1
ATOM 497 C C . ALA A 1 69 ? -1.954 3.978 13.905 1.00 91.44 69 ALA A C 1
ATOM 499 O O . ALA A 1 69 ? -1.520 5.087 13.597 1.00 91.44 69 ALA A O 1
ATOM 500 N N . GLY A 1 70 ? -2.334 3.089 12.978 1.00 90.62 70 GLY A N 1
ATOM 501 C CA . GLY A 1 70 ? -2.257 3.341 11.539 1.00 90.62 70 GLY A CA 1
ATOM 502 C C . GLY A 1 70 ? -0.837 3.262 10.970 1.00 90.62 70 GLY A C 1
ATOM 503 O O . GLY A 1 70 ? -0.619 3.653 9.824 1.00 90.62 70 GLY A O 1
ATOM 504 N N . LYS A 1 71 ? 0.137 2.757 11.732 1.00 95.38 71 LYS A N 1
ATOM 505 C CA . LYS A 1 71 ? 1.492 2.471 11.246 1.00 95.38 71 LYS A CA 1
ATOM 506 C C . LYS A 1 71 ? 1.585 1.015 10.833 1.00 95.38 71 LYS A C 1
ATOM 508 O O . LYS A 1 71 ? 0.763 0.191 11.211 1.00 95.38 71 LYS A O 1
ATOM 513 N N . GLY A 1 72 ? 2.576 0.664 10.032 1.00 93.19 72 GLY A N 1
ATOM 514 C CA . GLY A 1 72 ? 2.652 -0.696 9.538 1.00 93.19 72 GLY A CA 1
ATOM 515 C C . GLY A 1 72 ? 3.968 -1.091 8.913 1.00 93.19 72 GLY A C 1
ATOM 516 O O . GLY A 1 72 ? 4.891 -0.290 8.750 1.00 93.19 72 GLY A O 1
ATOM 517 N N . LYS A 1 73 ? 4.029 -2.367 8.552 1.00 94.38 73 LYS A N 1
ATOM 518 C CA . LYS A 1 73 ? 5.125 -2.970 7.801 1.00 94.38 73 LYS A CA 1
ATOM 519 C C . LYS A 1 73 ? 4.553 -3.649 6.572 1.00 94.38 73 LYS A C 1
ATOM 521 O O . LYS A 1 73 ? 3.545 -4.349 6.669 1.00 94.38 73 LYS A O 1
ATOM 526 N N . ALA A 1 74 ? 5.206 -3.455 5.438 1.00 91.06 74 ALA A N 1
ATOM 527 C CA . ALA A 1 74 ? 4.905 -4.173 4.219 1.00 91.06 74 ALA A CA 1
ATOM 528 C C . ALA A 1 74 ? 6.134 -4.940 3.736 1.00 91.06 74 ALA A C 1
ATOM 530 O O . ALA A 1 74 ? 7.261 -4.466 3.838 1.00 91.06 74 ALA A O 1
ATOM 531 N N . ARG A 1 75 ? 5.907 -6.135 3.201 1.00 88.12 75 ARG A N 1
ATOM 532 C CA . ARG A 1 75 ? 6.891 -6.857 2.401 1.00 88.12 75 ARG A CA 1
ATOM 533 C C . ARG A 1 75 ? 6.370 -6.874 0.980 1.00 88.12 75 ARG A C 1
ATOM 535 O O . ARG A 1 75 ? 5.312 -7.451 0.737 1.00 88.12 75 ARG A O 1
ATOM 542 N N . ALA A 1 76 ? 7.088 -6.211 0.087 1.00 85.88 76 ALA A N 1
ATOM 543 C CA . ALA A 1 76 ? 6.777 -6.149 -1.327 1.00 85.88 76 ALA A CA 1
ATOM 544 C C . ALA A 1 76 ? 7.749 -7.039 -2.101 1.00 85.88 76 ALA A C 1
ATOM 546 O O . ALA A 1 76 ? 8.941 -7.096 -1.795 1.00 85.88 76 ALA A O 1
ATOM 547 N N . PHE A 1 77 ? 7.220 -7.731 -3.095 1.00 83.62 77 PHE A N 1
ATOM 548 C CA . PHE A 1 77 ? 7.966 -8.488 -4.080 1.00 83.62 77 PHE A CA 1
ATOM 549 C C . PHE A 1 77 ? 7.572 -7.973 -5.459 1.00 83.62 77 PHE A C 1
ATOM 551 O O . PHE A 1 77 ? 6.380 -7.827 -5.730 1.00 83.62 77 PHE A O 1
ATOM 558 N N . SER A 1 78 ? 8.555 -7.739 -6.319 1.00 78.44 78 SER A N 1
ATOM 559 C CA . SER A 1 78 ? 8.345 -7.442 -7.733 1.00 78.44 78 SER A CA 1
ATOM 560 C C . SER A 1 78 ? 9.305 -8.278 -8.566 1.00 78.44 78 SER A C 1
ATOM 562 O O . SER A 1 78 ? 10.522 -8.170 -8.418 1.00 78.44 78 SER A O 1
ATOM 564 N N . GLY A 1 79 ? 8.753 -9.119 -9.432 1.00 75.31 79 GLY A N 1
ATOM 565 C CA . GLY A 1 79 ? 9.481 -9.810 -10.486 1.00 75.31 79 GLY A CA 1
ATOM 566 C C . GLY A 1 79 ? 9.265 -9.093 -11.813 1.00 75.31 79 GLY A C 1
ATOM 567 O O . GLY A 1 79 ? 8.120 -8.831 -12.185 1.00 75.31 79 GLY A O 1
ATOM 568 N N . TYR A 1 80 ? 10.360 -8.798 -12.506 1.00 69.81 80 TYR A N 1
ATOM 569 C CA . TYR A 1 80 ? 10.377 -8.301 -13.881 1.00 69.81 80 TYR A CA 1
ATOM 570 C C . TYR A 1 80 ? 10.839 -9.449 -14.800 1.00 69.81 80 TYR A C 1
ATOM 572 O O . TYR A 1 80 ? 11.475 -10.379 -14.306 1.00 69.81 80 TYR A O 1
ATOM 580 N N . ASP A 1 81 ? 10.451 -9.423 -16.081 1.00 65.31 81 ASP A N 1
ATOM 581 C CA . ASP A 1 81 ? 10.627 -10.487 -17.097 1.00 65.31 81 ASP A CA 1
ATOM 582 C C . ASP A 1 81 ? 11.817 -11.454 -16.842 1.00 65.31 81 ASP A C 1
ATOM 584 O O . ASP A 1 81 ? 12.953 -10.992 -16.669 1.00 65.31 81 ASP A O 1
ATOM 588 N N . PRO A 1 82 ? 11.605 -12.791 -16.892 1.00 56.97 82 PRO A N 1
ATOM 589 C CA . PRO A 1 82 ? 12.649 -13.803 -16.684 1.00 56.97 82 PRO A CA 1
ATOM 590 C C . PRO A 1 82 ? 13.906 -13.641 -17.552 1.00 56.97 82 PRO A C 1
ATOM 592 O O . PRO A 1 82 ? 14.953 -14.178 -17.191 1.00 56.97 82 PRO A O 1
ATOM 595 N N . LYS A 1 83 ? 13.834 -12.935 -18.688 1.00 61.78 83 LYS A N 1
ATOM 596 C CA . LYS A 1 83 ? 14.984 -12.702 -19.575 1.00 61.78 83 LYS A CA 1
ATOM 597 C C . LYS A 1 83 ? 15.890 -11.552 -19.146 1.00 61.78 83 LYS A C 1
ATOM 599 O O . LYS A 1 83 ? 17.032 -11.523 -19.601 1.00 61.78 83 LYS A O 1
ATOM 604 N N . THR A 1 84 ? 15.405 -10.591 -18.352 1.00 57.62 84 THR A N 1
ATOM 605 C CA . THR A 1 84 ? 16.096 -9.301 -18.208 1.00 57.62 84 THR A CA 1
ATOM 606 C C . THR A 1 84 ? 16.704 -9.024 -16.842 1.00 57.62 84 THR A C 1
ATOM 608 O O . THR A 1 84 ? 17.850 -8.583 -16.857 1.00 57.62 84 THR A O 1
ATOM 611 N N . THR A 1 85 ? 16.080 -9.249 -15.674 1.00 58.06 85 THR A N 1
ATOM 612 C CA . THR A 1 85 ? 16.799 -9.115 -14.375 1.00 58.06 85 THR A CA 1
ATOM 613 C C . THR A 1 85 ? 15.991 -9.452 -13.114 1.00 58.06 85 THR A C 1
ATOM 615 O O . THR A 1 85 ? 14.767 -9.484 -13.110 1.00 58.06 85 THR A O 1
ATOM 618 N N . ALA A 1 86 ? 16.765 -9.659 -12.037 1.00 63.56 86 ALA A N 1
ATOM 619 C CA . ALA A 1 86 ? 16.469 -9.797 -10.609 1.00 63.56 86 ALA A CA 1
ATOM 620 C C . ALA A 1 86 ? 15.043 -9.484 -10.115 1.00 63.56 86 ALA A C 1
ATOM 622 O O . ALA A 1 86 ? 14.543 -8.364 -10.206 1.00 63.56 86 ALA A O 1
ATOM 623 N N . ALA A 1 87 ? 14.466 -10.466 -9.421 1.00 69.56 87 ALA A N 1
ATOM 624 C CA . ALA A 1 87 ? 13.359 -10.235 -8.511 1.00 69.56 87 ALA A CA 1
ATOM 625 C C . ALA A 1 87 ? 13.806 -9.335 -7.347 1.00 69.56 87 ALA A C 1
ATOM 627 O O . ALA A 1 87 ? 14.828 -9.589 -6.705 1.00 69.56 87 ALA A O 1
ATOM 628 N N . LEU A 1 88 ? 13.024 -8.299 -7.060 1.00 76.50 88 LEU A N 1
ATOM 629 C CA . LEU A 1 88 ? 13.255 -7.395 -5.944 1.00 76.50 88 LEU A CA 1
ATOM 630 C C . LEU A 1 88 ? 12.309 -7.749 -4.807 1.00 76.50 88 LEU A C 1
ATOM 632 O O . LEU A 1 88 ? 11.090 -7.736 -4.969 1.00 76.50 88 LEU A O 1
ATOM 636 N N . GLN A 1 89 ? 12.879 -8.022 -3.638 1.00 82.19 89 GLN A N 1
ATOM 637 C CA . GLN A 1 89 ? 12.135 -8.076 -2.391 1.00 82.19 89 GLN A CA 1
ATOM 638 C C . GLN A 1 89 ? 12.533 -6.880 -1.536 1.00 82.19 89 GLN A C 1
ATOM 640 O O . GLN A 1 89 ? 13.717 -6.638 -1.308 1.00 82.19 89 GLN A O 1
ATOM 645 N N . GLN A 1 90 ? 11.542 -6.150 -1.037 1.00 83.38 90 GLN A N 1
ATOM 646 C CA . GLN A 1 90 ? 11.761 -4.958 -0.238 1.00 83.38 90 GLN A CA 1
ATOM 647 C C . GLN A 1 90 ? 10.875 -4.970 1.002 1.00 83.38 90 GLN A C 1
ATOM 649 O O . GLN A 1 90 ? 9.685 -5.289 0.943 1.00 83.38 90 GLN A O 1
ATOM 654 N N . GLU A 1 91 ? 11.464 -4.608 2.138 1.00 90.56 91 GLU A N 1
ATOM 655 C CA . GLU A 1 91 ? 10.714 -4.322 3.353 1.00 90.56 91 GLU A CA 1
ATOM 656 C C . GLU A 1 91 ? 10.459 -2.819 3.449 1.00 90.56 91 GLU A C 1
ATOM 658 O O . GLU A 1 91 ? 11.374 -1.998 3.357 1.00 90.56 91 GLU A O 1
ATOM 663 N N . LEU A 1 92 ? 9.190 -2.472 3.617 1.00 91.88 92 LEU A N 1
ATOM 664 C CA . LEU A 1 92 ? 8.679 -1.115 3.682 1.00 91.88 92 LEU A CA 1
ATOM 665 C C . LEU A 1 92 ? 8.104 -0.878 5.079 1.00 91.88 92 LEU A C 1
ATOM 667 O O . LEU A 1 92 ? 7.458 -1.749 5.668 1.00 91.88 92 LEU A O 1
ATOM 671 N N . SER A 1 93 ? 8.278 0.327 5.598 1.00 95.25 93 SER A N 1
ATOM 672 C CA . SER A 1 93 ? 7.405 0.849 6.647 1.00 95.25 93 SER A CA 1
ATOM 673 C C . SER A 1 93 ? 6.260 1.605 5.990 1.00 95.25 93 SER A C 1
ATOM 675 O O . SER A 1 93 ? 6.444 2.190 4.926 1.00 95.25 93 SER A O 1
ATOM 677 N N . THR A 1 94 ? 5.083 1.589 6.606 1.00 94.75 94 THR A N 1
ATOM 678 C CA . THR A 1 94 ? 3.939 2.366 6.130 1.00 94.75 94 THR A CA 1
ATOM 679 C C . THR A 1 94 ? 3.336 3.212 7.239 1.00 94.75 94 THR A C 1
ATOM 681 O O . THR A 1 94 ? 3.350 2.817 8.406 1.00 94.75 94 THR A O 1
ATOM 684 N N . THR A 1 95 ? 2.743 4.336 6.858 1.00 95.75 95 THR A N 1
ATOM 685 C CA . THR A 1 95 ? 1.894 5.153 7.729 1.00 95.75 95 THR A CA 1
ATOM 686 C C . THR A 1 95 ? 0.630 5.520 6.968 1.00 95.75 95 THR A C 1
ATOM 688 O O . THR A 1 95 ? 0.715 5.978 5.828 1.00 95.75 95 THR A O 1
ATOM 691 N N . CYS A 1 96 ? -0.530 5.317 7.584 1.00 94.69 96 CYS A N 1
ATOM 692 C CA . CYS A 1 96 ? -1.796 5.814 7.072 1.00 94.69 96 CYS A CA 1
ATOM 693 C C . CYS A 1 96 ? -2.019 7.253 7.530 1.00 94.69 96 CYS A C 1
ATOM 695 O O . CYS A 1 96 ? -1.788 7.575 8.696 1.00 94.69 96 CYS A O 1
ATOM 697 N N . GLY A 1 97 ? -2.478 8.108 6.625 1.00 93.50 97 GLY A N 1
ATOM 698 C CA . GLY A 1 97 ? -2.917 9.457 6.956 1.00 93.50 97 GLY A CA 1
ATOM 699 C C . GLY A 1 97 ? -4.143 9.866 6.153 1.00 93.50 97 GLY A C 1
ATOM 700 O O . GLY A 1 97 ? -4.494 9.226 5.163 1.00 93.50 97 GLY A O 1
ATOM 701 N N . THR A 1 98 ? -4.774 10.956 6.578 1.00 91.69 98 THR A N 1
ATOM 702 C CA . THR A 1 98 ? -5.922 11.557 5.895 1.00 91.69 98 THR A CA 1
ATOM 703 C C . THR A 1 98 ? -5.576 13.001 5.557 1.00 91.69 98 THR A C 1
ATOM 705 O O . THR A 1 98 ? -5.127 13.758 6.416 1.00 91.69 98 THR A O 1
ATOM 708 N N . LEU A 1 99 ? -5.716 13.357 4.282 1.00 87.00 99 LEU A N 1
ATOM 709 C CA . LEU A 1 99 ? -5.482 14.707 3.782 1.00 87.00 99 LEU A CA 1
ATOM 710 C C . LEU A 1 99 ? -6.599 15.665 4.231 1.00 87.00 99 LEU A C 1
ATOM 712 O O . LEU A 1 99 ? -7.697 15.201 4.548 1.00 87.00 99 LEU A O 1
ATOM 716 N N . PRO A 1 100 ? -6.364 16.992 4.213 1.00 81.62 100 PRO A N 1
ATOM 717 C CA . PRO A 1 100 ? -7.379 17.986 4.570 1.00 81.62 100 PRO A CA 1
ATOM 718 C C . PRO A 1 100 ? -8.679 17.868 3.761 1.00 81.62 100 PRO A C 1
ATOM 720 O O . PRO A 1 100 ? -9.754 18.118 4.296 1.00 81.62 100 PRO A O 1
ATOM 723 N N . GLU A 1 101 ? -8.610 17.428 2.499 1.00 81.69 101 GLU A N 1
ATOM 724 C CA . GLU A 1 101 ? -9.785 17.154 1.660 1.00 81.69 101 GLU A CA 1
ATOM 725 C C . GLU A 1 101 ? -10.499 15.817 1.962 1.00 81.69 101 GLU A C 1
ATOM 727 O O . GLU A 1 101 ? -11.367 15.391 1.200 1.00 81.69 101 GLU A O 1
ATOM 732 N N . GLY A 1 102 ? -10.115 15.110 3.030 1.00 81.19 102 GLY A N 1
ATOM 733 C CA . GLY A 1 102 ? -10.737 13.855 3.466 1.00 81.19 102 GLY A CA 1
ATOM 734 C C . GLY A 1 102 ? -10.265 12.599 2.724 1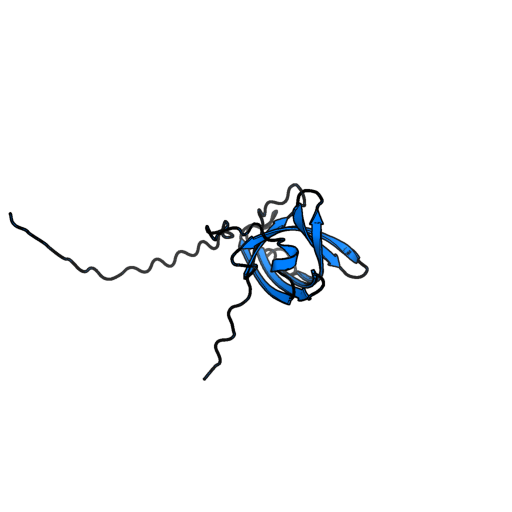.00 81.19 102 GLY A C 1
ATOM 735 O O . GLY A 1 102 ? -10.771 11.507 2.980 1.00 81.19 102 GLY A O 1
ATOM 736 N N . LYS A 1 103 ? -9.288 12.710 1.816 1.00 85.31 103 LYS A N 1
ATOM 737 C CA . LYS A 1 103 ? -8.693 11.552 1.128 1.00 85.31 103 LYS A CA 1
ATOM 738 C C . LYS A 1 103 ? -7.690 10.838 2.030 1.00 85.31 103 LYS A C 1
ATOM 740 O O . LYS A 1 103 ? -6.719 11.447 2.474 1.00 85.31 103 LYS A O 1
ATOM 745 N N . SER A 1 104 ? -7.871 9.539 2.243 1.00 91.88 104 SER A N 1
ATOM 746 C CA . SER A 1 104 ? -6.890 8.715 2.954 1.00 91.88 104 SER A CA 1
ATOM 747 C C . SER A 1 104 ? -5.751 8.266 2.032 1.00 91.88 104 SER A C 1
ATOM 749 O O . SER A 1 104 ? -5.939 8.073 0.828 1.00 91.88 104 SER A O 1
ATOM 751 N N . TYR A 1 105 ? -4.562 8.068 2.597 1.00 92.44 105 TYR A N 1
ATOM 752 C CA . TYR A 1 105 ? -3.377 7.600 1.881 1.00 92.44 105 TYR A CA 1
ATOM 753 C C . TYR A 1 105 ? -2.519 6.658 2.732 1.00 92.44 105 TYR A C 1
ATOM 755 O O . TYR A 1 105 ? -2.539 6.709 3.960 1.00 92.44 105 TYR A O 1
ATOM 763 N N . LEU A 1 106 ? -1.710 5.838 2.060 1.00 93.06 106 LEU A N 1
ATOM 764 C CA . LEU A 1 106 ? -0.580 5.108 2.629 1.00 93.06 106 LEU A CA 1
ATOM 765 C C . LEU A 1 106 ? 0.721 5.735 2.139 1.00 93.06 106 LEU A C 1
ATOM 767 O O . LEU A 1 106 ? 0.948 5.844 0.933 1.00 93.06 106 LEU A O 1
ATOM 771 N N . LYS A 1 107 ? 1.582 6.130 3.075 1.00 93.62 107 LYS A N 1
ATOM 772 C CA . LYS A 1 107 ? 2.954 6.558 2.800 1.00 93.62 107 LYS A CA 1
ATOM 773 C C . LYS A 1 107 ? 3.901 5.406 3.077 1.00 93.62 107 LYS A C 1
ATOM 775 O O . LYS A 1 107 ? 3.926 4.929 4.207 1.00 93.62 107 LYS A O 1
ATOM 780 N N . PHE A 1 108 ? 4.698 5.014 2.091 1.00 91.81 108 PHE A N 1
ATOM 781 C CA . PHE A 1 108 ? 5.694 3.958 2.221 1.00 91.81 108 PHE A CA 1
ATOM 782 C C . PHE A 1 108 ? 7.097 4.549 2.349 1.00 91.81 108 PHE A C 1
ATOM 784 O O . PHE A 1 108 ? 7.454 5.489 1.639 1.00 91.81 108 PHE A O 1
ATOM 791 N N . THR A 1 109 ? 7.907 3.984 3.241 1.00 92.69 109 THR A N 1
ATOM 792 C CA . THR A 1 109 ? 9.315 4.357 3.415 1.00 92.69 109 THR A CA 1
ATOM 793 C C . THR A 1 109 ? 10.210 3.134 3.558 1.00 92.69 109 THR A C 1
ATOM 795 O O . THR A 1 109 ? 9.759 2.062 3.965 1.00 92.69 109 THR A O 1
ATOM 798 N N . VAL A 1 110 ? 11.494 3.287 3.239 1.00 89.38 110 VAL A N 1
ATOM 799 C CA . VAL A 1 110 ? 12.516 2.233 3.329 1.00 89.38 110 VAL A CA 1
ATOM 800 C C . VAL A 1 110 ? 13.695 2.679 4.179 1.00 89.38 110 VAL A C 1
ATOM 802 O O . VAL A 1 110 ? 14.049 3.858 4.196 1.00 89.38 110 VAL A O 1
ATOM 805 N N . GLY A 1 111 ? 14.311 1.732 4.893 1.00 85.44 111 GLY A N 1
ATOM 806 C CA . GLY A 1 111 ? 15.475 1.996 5.743 1.00 85.44 111 GLY A CA 1
ATOM 807 C C . GLY A 1 111 ? 15.248 3.172 6.699 1.00 85.44 111 GLY A C 1
ATOM 808 O O . GLY A 1 111 ? 14.258 3.202 7.432 1.00 85.44 111 GLY A O 1
ATOM 809 N N . ASN A 1 112 ? 16.138 4.165 6.641 1.00 85.81 112 ASN A N 1
ATOM 810 C CA . ASN A 1 112 ? 16.136 5.368 7.483 1.00 85.81 112 ASN A CA 1
ATOM 811 C C . ASN A 1 112 ? 15.055 6.401 7.091 1.00 85.81 112 ASN A C 1
ATOM 813 O O . ASN A 1 112 ? 15.291 7.604 7.153 1.00 85.81 112 ASN A O 1
ATOM 817 N N . GLY A 1 113 ? 13.872 5.947 6.669 1.00 85.69 113 GLY A N 1
ATOM 818 C CA . GLY A 1 113 ? 12.746 6.817 6.320 1.00 85.69 113 GLY A CA 1
ATOM 819 C C . GLY A 1 113 ? 12.791 7.390 4.902 1.00 85.69 113 GLY A C 1
ATOM 820 O O . GLY A 1 113 ? 12.080 8.353 4.626 1.00 85.69 113 GLY A O 1
ATOM 821 N N . VAL A 1 114 ? 13.589 6.807 4.002 1.00 89.56 114 VAL A N 1
ATOM 822 C CA . VAL A 1 114 ? 13.641 7.222 2.593 1.00 89.56 114 VAL A CA 1
ATOM 823 C C . VAL A 1 114 ? 12.282 6.970 1.950 1.00 89.56 114 VAL A C 1
ATOM 825 O O . VAL A 1 114 ? 11.708 5.895 2.119 1.00 89.56 114 VAL A O 1
ATOM 828 N N . ASP A 1 115 ? 11.766 7.959 1.227 1.00 87.94 115 ASP A N 1
ATOM 829 C CA . ASP A 1 115 ? 10.471 7.871 0.561 1.00 87.94 115 ASP A CA 1
ATOM 830 C C . ASP A 1 115 ? 10.462 6.765 -0.505 1.00 87.94 115 ASP A C 1
ATOM 832 O O . ASP A 1 115 ? 11.277 6.772 -1.425 1.00 87.94 115 ASP A O 1
ATOM 836 N N . ALA A 1 116 ? 9.532 5.820 -0.373 1.00 84.12 116 ALA A N 1
ATOM 837 C CA . ALA A 1 116 ? 9.312 4.732 -1.324 1.00 84.12 116 ALA A CA 1
ATOM 838 C C . ALA A 1 116 ? 8.010 4.909 -2.129 1.00 84.12 116 ALA A C 1
ATOM 840 O O . ALA A 1 116 ? 7.695 4.085 -2.987 1.00 84.12 116 ALA A O 1
ATOM 841 N N . GLY A 1 117 ? 7.251 5.977 -1.865 1.00 86.44 117 GLY A N 1
ATOM 8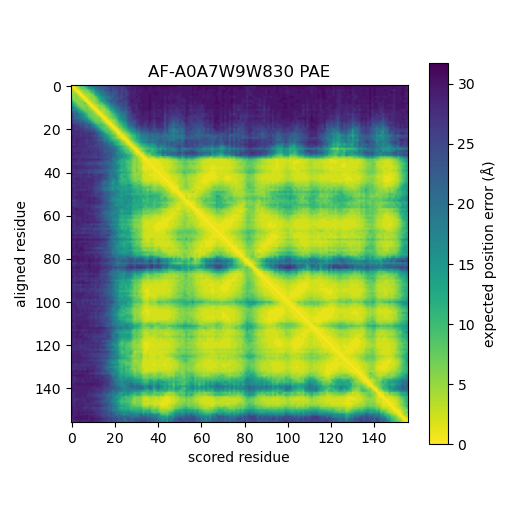42 C CA . GLY A 1 117 ? 6.035 6.328 -2.588 1.00 86.44 117 GLY A CA 1
ATOM 843 C C . GLY A 1 117 ? 4.813 6.522 -1.692 1.00 86.44 117 GLY A C 1
ATOM 844 O O . GLY A 1 117 ? 4.790 6.175 -0.511 1.00 86.44 117 GLY A O 1
ATOM 845 N N . THR A 1 118 ? 3.762 7.076 -2.292 1.00 89.56 118 THR A N 1
ATOM 846 C CA . THR A 1 118 ? 2.458 7.296 -1.657 1.00 89.56 118 THR A CA 1
ATOM 847 C C . THR A 1 118 ? 1.365 6.664 -2.515 1.00 89.56 118 THR A C 1
ATOM 849 O O . THR A 1 118 ? 1.407 6.779 -3.742 1.00 89.56 118 THR A O 1
ATOM 852 N N . ALA A 1 119 ? 0.369 6.046 -1.881 1.00 89.62 119 ALA A N 1
ATOM 853 C CA . ALA A 1 119 ? -0.849 5.584 -2.539 1.00 89.62 119 ALA A CA 1
ATOM 854 C C . ALA A 1 119 ? -2.093 6.197 -1.884 1.00 89.62 119 ALA A C 1
ATOM 856 O O . ALA A 1 119 ? -2.193 6.203 -0.660 1.00 89.62 119 ALA A O 1
ATOM 857 N N . TYR A 1 120 ? -3.047 6.679 -2.676 1.00 89.94 120 TYR A N 1
ATOM 858 C CA . TYR A 1 120 ? -4.386 7.021 -2.200 1.00 89.94 120 TYR A CA 1
ATOM 859 C C . TYR A 1 120 ? -5.191 5.754 -1.976 1.00 89.94 120 TYR A C 1
ATOM 861 O O . TYR A 1 120 ? -5.071 4.812 -2.756 1.00 89.94 120 TYR A O 1
ATOM 869 N N . ILE A 1 121 ? -5.994 5.719 -0.915 1.00 90.94 121 ILE A N 1
ATOM 870 C CA . ILE A 1 121 ? -6.714 4.509 -0.531 1.00 90.94 121 ILE A CA 1
ATOM 871 C C . ILE A 1 121 ? -8.206 4.738 -0.328 1.00 90.94 121 ILE A C 1
ATOM 873 O O . ILE A 1 121 ? -8.640 5.780 0.162 1.00 90.94 121 ILE A O 1
ATOM 877 N N . TRP A 1 122 ? -8.981 3.705 -0.647 1.00 90.31 122 TRP A N 1
ATOM 878 C CA . TRP A 1 122 ? -10.418 3.645 -0.405 1.00 90.31 122 TRP A CA 1
ATOM 879 C C . TRP A 1 122 ? -10.787 2.281 0.158 1.00 90.31 122 TRP A C 1
ATOM 881 O O . TRP A 1 122 ? -10.439 1.250 -0.422 1.00 90.31 122 TRP A O 1
ATOM 891 N N . SER A 1 123 ? -11.495 2.275 1.286 1.00 88.88 123 SER A N 1
ATOM 892 C CA . SER A 1 123 ? -11.996 1.041 1.889 1.00 88.88 123 SER A CA 1
ATOM 893 C C . SER A 1 123 ? -13.334 0.596 1.300 1.00 88.88 123 SER A C 1
ATOM 895 O O . SER A 1 123 ? -14.218 1.388 0.975 1.00 88.88 123 SER A O 1
ATOM 897 N N . TYR A 1 124 ? -13.486 -0.719 1.229 1.00 86.81 124 TYR A N 1
ATOM 898 C CA . TYR A 1 124 ? -14.718 -1.426 0.916 1.00 86.81 124 TYR A CA 1
ATOM 899 C C . TYR A 1 124 ? -14.939 -2.475 2.004 1.00 86.81 124 TYR A C 1
ATOM 901 O O . TYR A 1 124 ? -13.974 -2.987 2.583 1.00 86.81 124 TYR A O 1
ATOM 909 N N . ASN A 1 125 ? -16.202 -2.803 2.286 1.00 86.00 125 ASN A N 1
ATOM 910 C CA . ASN A 1 125 ? -16.575 -3.824 3.274 1.00 86.00 125 ASN A CA 1
ATOM 911 C C . ASN A 1 125 ? -15.865 -3.614 4.625 1.00 86.00 125 ASN A C 1
ATOM 913 O O . ASN A 1 125 ? -15.141 -4.474 5.115 1.00 86.00 125 ASN A O 1
ATOM 917 N N . ASN A 1 126 ? -15.991 -2.412 5.189 1.00 84.75 126 ASN A N 1
ATOM 918 C CA . ASN A 1 126 ? -15.359 -2.003 6.448 1.00 84.75 126 ASN A CA 1
ATOM 919 C C . ASN A 1 126 ? -13.832 -2.215 6.477 1.00 84.75 126 ASN A C 1
ATOM 921 O O . ASN A 1 126 ? -13.275 -2.557 7.513 1.00 84.75 126 ASN A O 1
ATOM 925 N N . GLY A 1 127 ? -13.150 -2.076 5.336 1.00 85.12 127 GLY A N 1
ATOM 926 C CA . GLY A 1 127 ? -11.708 -2.299 5.215 1.00 85.12 127 GLY A CA 1
ATOM 927 C C . GLY A 1 127 ? -11.315 -3.771 5.088 1.00 85.12 127 GLY A C 1
ATOM 928 O O . GLY A 1 127 ? -10.196 -4.125 5.415 1.00 85.12 127 GLY A O 1
ATOM 929 N N . GLU A 1 128 ? -12.206 -4.677 4.694 1.00 88.50 128 GLU A N 1
ATOM 930 C CA . GLU A 1 128 ? -11.785 -6.023 4.264 1.00 88.50 128 GLU A CA 1
ATOM 931 C C . GLU A 1 128 ? -11.085 -5.987 2.904 1.00 88.50 128 GLU A C 1
ATOM 933 O O . GLU A 1 128 ? -10.219 -6.813 2.613 1.00 88.50 128 GLU A O 1
ATOM 938 N N . ARG A 1 129 ? -11.448 -5.006 2.074 1.00 89.25 129 ARG A N 1
ATOM 939 C CA . ARG A 1 129 ? -10.825 -4.731 0.783 1.00 89.25 129 ARG A CA 1
ATOM 940 C C . ARG A 1 129 ? -10.462 -3.254 0.724 1.00 89.25 129 ARG A C 1
ATOM 942 O O . ARG A 1 129 ? -11.255 -2.406 1.127 1.00 89.25 129 ARG A O 1
ATOM 949 N N . VAL A 1 130 ? -9.279 -2.940 0.220 1.00 89.69 130 VAL A N 1
ATOM 950 C CA . VAL A 1 130 ? -8.791 -1.568 0.084 1.00 89.69 130 VAL A CA 1
ATOM 951 C C . VAL A 1 130 ? -8.234 -1.401 -1.317 1.00 89.69 130 VAL A C 1
ATOM 953 O O . VAL A 1 130 ? -7.272 -2.071 -1.690 1.00 89.69 130 VAL A O 1
ATOM 956 N N . TRP A 1 131 ? -8.840 -0.512 -2.098 1.00 88.25 131 TRP A N 1
ATOM 957 C CA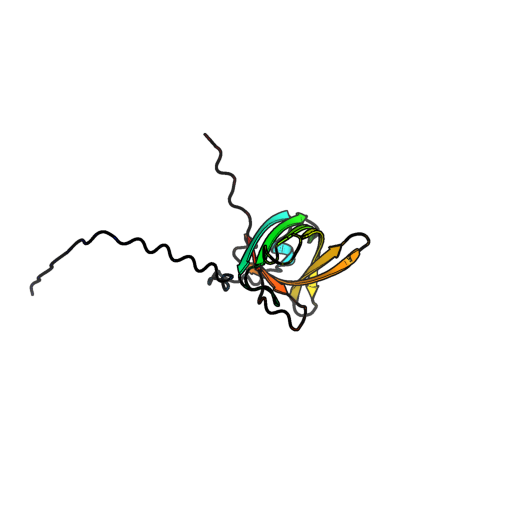 . TRP A 1 131 ? -8.227 -0.063 -3.341 1.00 88.25 131 TRP A CA 1
ATOM 958 C C . TRP A 1 131 ? -7.124 0.923 -2.995 1.00 88.25 131 TRP A C 1
ATOM 960 O O . TRP A 1 131 ? -7.356 1.830 -2.199 1.00 88.25 131 TRP A O 1
ATOM 970 N N . ALA A 1 132 ? -5.946 0.738 -3.574 1.00 88.25 132 ALA A N 1
ATOM 971 C CA . ALA A 1 132 ? -4.801 1.607 -3.387 1.00 88.25 132 ALA A CA 1
ATOM 972 C C . ALA A 1 132 ? -4.266 2.041 -4.753 1.00 88.25 132 ALA A C 1
ATOM 974 O O . ALA A 1 132 ? -3.812 1.217 -5.539 1.00 88.25 132 ALA A O 1
ATOM 975 N N . GLU A 1 133 ? -4.317 3.336 -5.034 1.00 85.75 133 GLU A N 1
ATOM 976 C CA . GLU A 1 133 ? -3.885 3.943 -6.291 1.00 85.75 133 GLU A CA 1
ATOM 977 C C . GLU A 1 133 ? -2.607 4.743 -6.072 1.00 85.75 133 GLU A C 1
ATOM 979 O O . GLU A 1 133 ? -2.522 5.542 -5.143 1.00 85.75 133 GLU A O 1
ATOM 984 N N . SER A 1 134 ? -1.604 4.545 -6.926 1.00 82.50 134 SER A N 1
ATOM 985 C CA . SER A 1 134 ? -0.354 5.301 -6.849 1.00 82.50 134 SER A CA 1
ATOM 986 C C . SER A 1 134 ? -0.616 6.800 -7.018 1.00 82.50 134 SER A C 1
ATOM 988 O O . SER A 1 134 ? -1.180 7.222 -8.021 1.00 82.50 134 SER A O 1
ATOM 990 N N . ALA A 1 135 ? -0.130 7.616 -6.081 1.00 78.88 135 ALA A N 1
ATOM 991 C CA . ALA A 1 135 ? -0.158 9.074 -6.207 1.00 78.88 135 ALA A CA 1
ATOM 992 C C . ALA A 1 135 ? 0.964 9.616 -7.119 1.00 78.88 135 ALA A C 1
ATOM 994 O O . ALA A 1 135 ? 1.005 10.812 -7.398 1.00 78.88 135 ALA A O 1
ATOM 995 N N . MET A 1 136 ? 1.900 8.762 -7.562 1.00 68.81 136 MET A N 1
ATOM 996 C CA . MET A 1 136 ? 2.989 9.159 -8.461 1.00 68.81 136 MET A CA 1
ATOM 997 C C . MET A 1 136 ? 2.470 9.363 -9.896 1.00 68.81 136 MET A C 1
ATOM 999 O O . MET A 1 136 ? 1.958 8.401 -10.478 1.00 68.81 136 MET A O 1
ATOM 1003 N N . PRO A 1 137 ? 2.641 10.561 -10.491 1.00 61.06 137 PRO A N 1
ATOM 1004 C CA . PRO A 1 137 ? 2.255 10.826 -11.875 1.00 61.06 137 PRO A CA 1
ATOM 1005 C C . PRO A 1 137 ? 2.973 9.904 -12.871 1.00 61.06 137 PRO A C 1
ATOM 1007 O O . PRO A 1 137 ? 4.129 9.541 -12.668 1.00 61.06 137 PRO A O 1
ATOM 1010 N N . GLY A 1 138 ? 2.301 9.562 -13.974 1.00 56.03 138 GLY A N 1
ATOM 1011 C CA . GLY A 1 138 ? 2.920 8.883 -15.120 1.00 56.03 138 GLY A CA 1
ATOM 1012 C C . GLY A 1 138 ? 3.139 7.373 -14.979 1.00 56.03 138 GLY A C 1
ATOM 1013 O O . GLY A 1 138 ? 3.656 6.766 -15.912 1.00 56.03 138 GLY A O 1
ATOM 1014 N N . ARG A 1 139 ? 2.732 6.740 -13.868 1.00 55.31 139 ARG A N 1
ATOM 1015 C CA . ARG A 1 139 ? 2.805 5.276 -13.740 1.00 55.31 139 ARG A CA 1
ATOM 1016 C C . ARG A 1 139 ? 1.587 4.588 -14.387 1.00 55.31 139 ARG A C 1
ATOM 1018 O O . ARG A 1 139 ? 0.458 5.008 -14.144 1.00 55.31 139 ARG A O 1
ATOM 1025 N N . PRO A 1 140 ? 1.780 3.512 -15.173 1.00 51.16 140 PRO A N 1
ATOM 1026 C CA . PRO A 1 140 ? 0.723 2.842 -15.932 1.00 51.16 140 PRO A CA 1
ATOM 1027 C C . PRO A 1 140 ? -0.209 1.959 -15.086 1.00 51.16 140 PRO A C 1
ATOM 1029 O O . PRO A 1 140 ? -1.264 1.553 -15.576 1.00 51.16 140 PRO A O 1
ATOM 1032 N N . MET A 1 141 ? 0.124 1.659 -13.823 1.00 54.78 141 MET A N 1
ATOM 1033 C CA . MET A 1 141 ? -0.800 0.949 -12.932 1.00 54.78 141 MET A CA 1
ATOM 1034 C C . MET A 1 141 ? -1.811 1.897 -12.292 1.00 54.78 141 MET A C 1
ATOM 1036 O O . MET A 1 141 ? -1.448 2.774 -11.514 1.00 54.78 141 MET A O 1
ATOM 1040 N N . LYS A 1 142 ? -3.098 1.624 -12.536 1.00 62.81 142 LYS A N 1
ATOM 1041 C CA . LYS A 1 142 ? -4.233 2.337 -11.925 1.00 62.81 142 LYS A CA 1
ATOM 1042 C C . LYS A 1 142 ? -4.412 2.053 -10.425 1.00 62.81 142 LYS A C 1
ATOM 1044 O O . LYS A 1 142 ? -5.196 2.732 -9.778 1.00 62.81 142 LYS A O 1
ATOM 1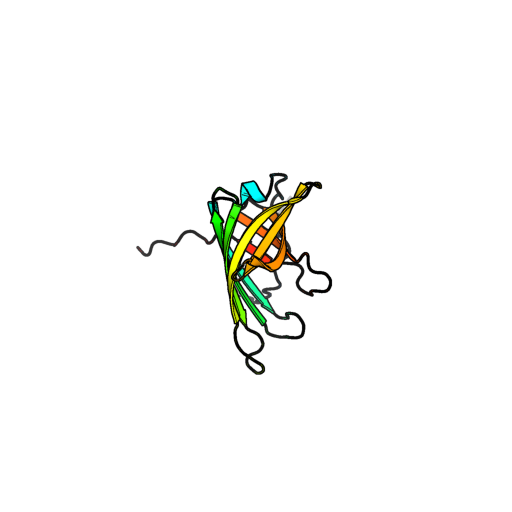049 N N . GLY A 1 143 ? -3.719 1.053 -9.875 1.00 72.12 143 GLY A N 1
ATOM 1050 C CA . GLY A 1 143 ? -3.779 0.686 -8.461 1.00 72.12 143 GLY A CA 1
ATOM 1051 C C . GLY A 1 143 ? -3.793 -0.822 -8.217 1.00 72.12 143 GLY A C 1
ATOM 1052 O O . GLY A 1 143 ? -3.778 -1.623 -9.152 1.00 72.12 143 GLY A O 1
ATOM 1053 N N . TRP A 1 144 ? -3.806 -1.205 -6.945 1.00 79.62 144 TRP A N 1
ATOM 1054 C CA . TRP A 1 144 ? -3.880 -2.580 -6.462 1.00 79.62 144 TRP A CA 1
ATOM 1055 C C . TRP A 1 144 ? -5.001 -2.728 -5.435 1.00 79.62 144 TRP A C 1
ATOM 1057 O O . TRP A 1 144 ? -5.298 -1.818 -4.663 1.00 79.62 144 TRP A O 1
ATOM 1067 N N . MET A 1 145 ? -5.613 -3.911 -5.407 1.00 86.56 145 MET A N 1
ATOM 1068 C CA . MET A 1 145 ? -6.591 -4.267 -4.386 1.00 86.56 145 MET A CA 1
ATOM 1069 C C . MET A 1 145 ? -5.891 -5.040 -3.265 1.00 86.56 145 MET A C 1
ATOM 1071 O O . MET A 1 145 ? -5.494 -6.188 -3.450 1.00 86.56 145 MET A O 1
ATOM 1075 N N . LEU A 1 146 ? -5.767 -4.413 -2.100 1.00 88.94 146 LEU A N 1
ATOM 1076 C CA . LEU A 1 146 ? -5.365 -5.051 -0.850 1.00 88.94 146 LEU A CA 1
ATOM 1077 C C . LEU A 1 146 ? -6.580 -5.777 -0.267 1.00 88.94 146 LEU A C 1
ATOM 1079 O O . LEU A 1 146 ? -7.661 -5.199 -0.169 1.00 88.94 146 LEU A O 1
ATOM 1083 N N . GLN A 1 147 ? -6.424 -7.033 0.130 1.00 91.75 147 GLN A N 1
ATOM 1084 C CA . GLN A 1 147 ? -7.511 -7.834 0.692 1.00 91.75 147 GLN A CA 1
ATOM 1085 C C . GLN A 1 147 ? -7.056 -8.516 1.970 1.00 91.75 147 GLN A C 1
ATOM 1087 O O . GLN A 1 147 ? -5.949 -9.050 2.026 1.00 91.75 147 GLN A O 1
ATOM 1092 N N . VAL A 1 148 ? -7.901 -8.513 2.997 1.00 88.69 148 VAL A N 1
ATOM 1093 C CA . VAL A 1 148 ? -7.669 -9.349 4.176 1.00 88.69 148 VAL A CA 1
ATOM 1094 C C . VAL A 1 148 ? -7.654 -10.810 3.708 1.00 88.69 148 VAL A C 1
ATOM 1096 O O . VAL A 1 148 ? -8.582 -11.223 3.007 1.00 88.69 148 VAL A O 1
ATOM 1099 N N . PRO A 1 149 ? -6.600 -11.591 4.014 1.00 86.25 149 PRO A N 1
ATOM 1100 C CA . PRO A 1 149 ? -6.545 -12.985 3.604 1.00 86.25 149 PRO A CA 1
ATOM 1101 C C . PRO A 1 149 ? -7.717 -13.750 4.220 1.00 86.25 149 PRO A C 1
ATOM 1103 O O . PRO A 1 149 ? -8.111 -13.489 5.360 1.00 86.25 149 PRO A O 1
ATOM 1106 N N . ALA A 1 150 ? -8.252 -14.720 3.480 1.00 82.44 150 ALA A N 1
ATOM 1107 C CA . ALA A 1 150 ? -9.224 -15.647 4.041 1.00 82.44 150 ALA A CA 1
ATOM 1108 C C . ALA A 1 150 ? -8.634 -16.319 5.290 1.00 82.44 150 ALA A C 1
ATOM 1110 O O . ALA A 1 150 ? -7.434 -16.615 5.338 1.00 82.44 150 ALA A O 1
ATOM 1111 N N . ALA A 1 151 ? -9.477 -16.560 6.296 1.00 76.75 151 ALA A N 1
ATOM 1112 C CA . ALA A 1 151 ? -9.057 -17.298 7.478 1.00 76.75 151 ALA A CA 1
ATOM 1113 C C . ALA A 1 151 ? -8.437 -18.642 7.048 1.00 76.75 151 ALA A C 1
ATOM 1115 O O . ALA A 1 151 ? -8.960 -19.276 6.123 1.00 76.75 151 ALA A O 1
ATOM 1116 N N . PRO A 1 152 ? -7.339 -19.092 7.685 1.00 71.88 152 PRO A N 1
ATOM 1117 C CA . PRO A 1 152 ? -6.766 -20.390 7.381 1.00 71.88 152 PRO A CA 1
ATOM 1118 C C . PRO A 1 152 ? -7.850 -21.457 7.503 1.00 71.88 152 PRO A C 1
ATOM 1120 O O . PRO A 1 152 ? -8.481 -21.591 8.553 1.00 71.88 152 PRO A O 1
ATOM 1123 N N . VAL A 1 153 ? -8.073 -22.219 6.434 1.00 69.19 153 VAL A N 1
ATOM 1124 C CA . VAL A 1 153 ? -8.924 -23.403 6.519 1.00 69.19 153 VAL A CA 1
ATOM 1125 C C . VAL A 1 153 ? -8.149 -24.388 7.385 1.00 69.19 153 VAL A C 1
ATOM 1127 O O . VAL A 1 153 ? -7.123 -24.916 6.953 1.00 69.19 153 VAL A O 1
ATOM 1130 N N . GLY A 1 154 ? -8.564 -24.550 8.644 1.00 60.28 154 GLY A N 1
ATOM 1131 C CA . GLY A 1 154 ? -7.946 -25.514 9.545 1.00 60.28 154 GLY A CA 1
ATOM 1132 C C . GLY A 1 154 ? -7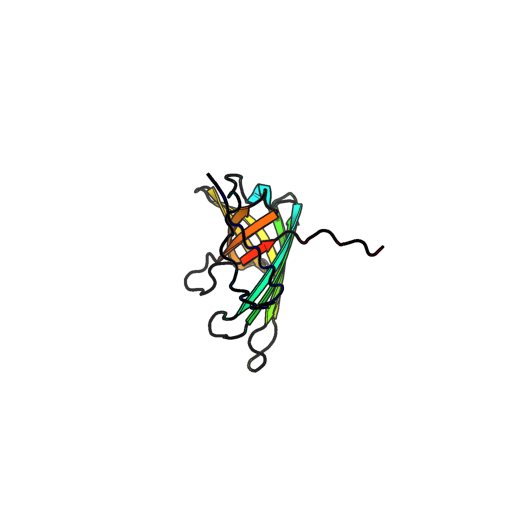.915 -26.870 8.849 1.00 60.28 154 GLY A C 1
ATOM 1133 O O . GLY A 1 154 ? -8.963 -27.376 8.447 1.00 60.28 154 GLY A O 1
ATOM 1134 N N . ARG A 1 155 ? -6.717 -27.427 8.646 1.00 52.91 155 ARG A N 1
ATOM 1135 C CA . ARG A 1 155 ? -6.587 -28.819 8.215 1.00 52.91 155 ARG A CA 1
ATOM 1136 C C . ARG A 1 155 ? -7.165 -29.657 9.354 1.00 52.91 155 ARG A C 1
ATOM 1138 O O . ARG A 1 155 ? -6.578 -29.672 10.433 1.00 52.91 155 ARG A O 1
ATOM 1145 N N . LYS A 1 156 ? -8.358 -30.214 9.147 1.00 45.78 156 LYS A N 1
ATOM 1146 C CA . LYS A 1 156 ? -8.897 -31.258 10.021 1.00 45.78 156 LYS A CA 1
ATOM 1147 C C . LYS A 1 156 ? -8.094 -32.535 9.833 1.00 45.78 156 LYS A C 1
ATOM 1149 O O . LYS A 1 156 ? -7.663 -32.769 8.681 1.00 45.78 156 LYS A O 1
#

Secondary structure (DSSP, 8-state):
--------------------------S--B--S-HHHHHTT-EEEEEEEEEETTEEEEEEEEEEEE-TTSEEEEEEEEE--TTT---EEEEEEEEEEE-TTS-EEEEEEETTTEEEEEEEEEEEGGGTEEEEEE-STT-S---EEEEPPPPP----

pLDDT: mean 73.35, std 20.51, range [27.64, 95.75]

Solvent-accessible surface area (backbone atoms only — not comparable to full-atom values): 9148 Å² total; per-residue (Å²): 134,84,89,85,88,81,90,78,94,77,85,85,78,90,78,91,70,90,71,69,60,78,74,69,84,69,95,56,68,69,52,98,56,65,34,45,70,40,38,34,64,37,54,28,38,32,74,48,56,41,70,46,85,95,31,70,54,21,40,37,39,36,43,38,39,26,36,84,85,27,36,32,45,31,44,39,37,40,37,44,36,96,88,78,53,77,70,46,75,46,69,32,40,34,37,48,45,68,46,96,90,70,51,22,30,43,41,34,21,33,88,95,65,44,81,69,51,45,25,40,42,46,28,23,69,78,34,44,33,31,44,34,26,61,67,59,83,92,59,81,63,82,49,48,61,34,28,47,67,77,77,80,78,75,85,124